Protein AF-A0AAT9S763-F1 (afdb_monomer_lite)

Foldseek 3Di:
DALDVLQVLLVVQCVVLVQPPNVVLRVVLVVVCVVPNSVLSSVLSNVCSVVVNRDSCSSVVSSVVVVVVVVPPVPDDPDPVDDPCPDCVVVVVVPDDDPDDPDDDDD

Sequence (107 aa):
MGIGPGAGRWLEEAGPAGATGIRAKTARAVELATVLGNDKVDQALGLAATAGCFADDDLLSVLGHIADSKSAGEVVRADEAHSVQNGTIGWQALGQPSPVPRELTAG

Secondary structure (DSSP, 8-state):
--S-HHHHHHHHHHTTTT-S-HHHHHHHHHHHHHHH-HHHHHHHHHHHHHHT--STTHHHHHHHHHHHHHHTTT-----TTS-----THHHHGGG------------

pLDDT: mean 80.72, std 18.98, range [43.25, 97.38]

Radius of gyration: 25.37 Å; chains: 1; bounding box: 86×28×49 Å

Structure (mmCIF, N/CA/C/O backbone):
data_AF-A0AAT9S763-F1
#
_entry.id   AF-A0AAT9S763-F1
#
loop_
_atom_site.group_PDB
_atom_site.id
_atom_site.type_symbol
_atom_site.label_atom_id
_atom_site.label_alt_id
_atom_site.label_comp_id
_atom_site.label_asym_id
_atom_site.label_entity_id
_atom_site.label_seq_id
_atom_site.pdbx_PDB_ins_code
_atom_site.Cartn_x
_atom_site.Cartn_y
_atom_site.Cartn_z
_atom_site.occupancy
_atom_site.B_iso_or_equiv
_atom_site.auth_seq_id
_atom_site.auth_comp_id
_atom_site.auth_asym_id
_atom_site.auth_atom_id
_atom_site.pdbx_PDB_model_num
ATOM 1 N N . MET A 1 1 ? -14.688 2.481 -8.996 1.00 46.81 1 MET A N 1
ATOM 2 C CA . MET A 1 1 ? -14.548 1.503 -7.899 1.00 46.81 1 MET A CA 1
ATOM 3 C C . MET A 1 1 ? -13.067 1.252 -7.706 1.00 46.81 1 MET A C 1
ATOM 5 O O . MET A 1 1 ? -12.455 0.626 -8.559 1.00 46.81 1 MET A O 1
ATOM 9 N N . GLY A 1 2 ? -12.476 1.837 -6.674 1.00 68.62 2 GLY A N 1
ATOM 10 C CA . GLY A 1 2 ? -11.056 1.710 -6.358 1.00 68.62 2 GLY A CA 1
ATOM 11 C C . GLY A 1 2 ? -10.887 1.791 -4.848 1.00 68.62 2 GLY A C 1
ATOM 12 O O . GLY A 1 2 ? -11.811 2.223 -4.161 1.00 68.62 2 GLY A O 1
ATOM 13 N N . ILE A 1 3 ? -9.739 1.338 -4.349 1.00 84.44 3 ILE A N 1
ATOM 14 C CA . ILE A 1 3 ? -9.417 1.333 -2.915 1.00 84.44 3 ILE A CA 1
ATOM 15 C C . ILE A 1 3 ? -9.564 2.748 -2.325 1.00 84.44 3 ILE A C 1
ATOM 17 O O . ILE A 1 3 ? -10.209 2.898 -1.293 1.00 84.44 3 ILE A O 1
ATOM 21 N N . GLY A 1 4 ? -9.095 3.772 -3.045 1.00 92.69 4 GLY A N 1
ATOM 22 C CA . GLY A 1 4 ? -9.293 5.182 -2.715 1.00 92.69 4 GLY A CA 1
ATOM 23 C C . GLY A 1 4 ? -8.203 6.085 -3.322 1.00 92.69 4 GLY A C 1
ATOM 24 O O . GLY A 1 4 ? -7.476 5.650 -4.223 1.00 92.69 4 GLY A O 1
ATOM 25 N N . PRO A 1 5 ? -8.102 7.352 -2.877 1.00 95.00 5 PRO A N 1
ATOM 26 C CA . PRO A 1 5 ? -7.100 8.312 -3.347 1.00 95.00 5 PRO A CA 1
ATOM 27 C C . PRO A 1 5 ? -5.645 7.901 -3.079 1.00 95.00 5 PRO A C 1
ATOM 29 O O . PRO A 1 5 ? -4.773 8.167 -3.909 1.00 95.00 5 PRO A O 1
ATOM 32 N N . GLY A 1 6 ? -5.366 7.250 -1.947 1.00 95.00 6 GLY A N 1
ATOM 33 C CA . GLY A 1 6 ? -4.032 6.750 -1.610 1.00 95.00 6 GLY A CA 1
ATOM 34 C C . GLY A 1 6 ? -3.535 5.701 -2.603 1.00 95.00 6 GLY A C 1
ATOM 35 O O . GLY A 1 6 ? -2.362 5.714 -2.981 1.00 95.00 6 GLY A O 1
ATOM 36 N N . ALA A 1 7 ? -4.436 4.863 -3.120 1.00 95.62 7 ALA A N 1
ATOM 37 C CA . ALA A 1 7 ? -4.110 3.935 -4.201 1.00 95.62 7 ALA A CA 1
ATOM 38 C C . ALA A 1 7 ? -3.722 4.646 -5.509 1.00 95.62 7 ALA A C 1
ATOM 40 O O . ALA A 1 7 ? -2.821 4.186 -6.209 1.00 95.62 7 ALA A O 1
ATOM 41 N N . GLY A 1 8 ? -4.371 5.772 -5.827 1.00 95.38 8 GLY A N 1
ATOM 42 C CA . GLY A 1 8 ? -4.010 6.609 -6.974 1.00 95.38 8 GLY A CA 1
ATOM 43 C C . GLY A 1 8 ? -2.594 7.165 -6.842 1.00 95.38 8 GLY A C 1
ATOM 44 O O . GLY A 1 8 ? -1.766 6.941 -7.721 1.00 95.38 8 GLY A O 1
ATOM 45 N N . ARG A 1 9 ? -2.285 7.773 -5.690 1.00 96.62 9 ARG A N 1
ATOM 46 C CA . ARG A 1 9 ? -0.939 8.294 -5.400 1.00 96.62 9 ARG A CA 1
ATOM 47 C C . ARG A 1 9 ? 0.131 7.206 -5.482 1.00 96.62 9 ARG A C 1
ATOM 49 O O . ARG A 1 9 ? 1.196 7.431 -6.041 1.00 96.62 9 ARG A O 1
ATOM 56 N N . TRP A 1 10 ? -0.146 6.015 -4.953 1.00 97.19 10 TRP A N 1
ATOM 57 C CA . TRP A 1 10 ? 0.801 4.905 -5.043 1.00 97.19 10 TRP A CA 1
ATOM 58 C C . TRP A 1 10 ? 1.116 4.534 -6.495 1.00 97.19 10 TRP A C 1
ATOM 60 O O . TRP A 1 10 ? 2.278 4.320 -6.822 1.00 97.19 10 TRP A O 1
ATOM 70 N N . LEU A 1 11 ? 0.115 4.512 -7.382 1.00 96.12 11 LEU A N 1
ATOM 71 C CA . LEU A 1 11 ? 0.322 4.239 -8.810 1.00 96.12 11 LEU A CA 1
ATOM 72 C C . LEU A 1 11 ? 1.106 5.351 -9.523 1.00 96.12 11 LEU A C 1
ATOM 74 O O . LEU A 1 11 ? 1.936 5.041 -10.378 1.00 96.12 11 LEU A O 1
ATOM 78 N N . GLU A 1 12 ? 0.849 6.613 -9.176 1.00 97.06 12 GLU A N 1
ATOM 79 C CA . GLU A 1 12 ? 1.548 7.780 -9.734 1.00 97.06 12 GLU A CA 1
ATOM 80 C C . GLU A 1 12 ? 3.049 7.754 -9.415 1.00 97.06 12 GLU A C 1
ATOM 82 O O . GLU A 1 12 ? 3.862 8.003 -10.303 1.00 97.06 12 GLU A O 1
ATOM 87 N N . GLU A 1 13 ? 3.418 7.369 -8.192 1.00 96.94 13 GLU A N 1
ATOM 88 C CA . GLU A 1 13 ? 4.818 7.313 -7.749 1.00 96.94 13 GLU A CA 1
ATOM 89 C C . GLU A 1 13 ? 5.526 6.004 -8.146 1.00 96.94 13 GLU A C 1
ATOM 91 O O . GLU A 1 13 ? 6.719 5.996 -8.459 1.00 96.94 13 GLU A O 1
ATOM 96 N N . ALA A 1 14 ? 4.797 4.883 -8.194 1.00 95.56 14 ALA A N 1
ATOM 97 C CA . ALA A 1 14 ? 5.366 3.566 -8.486 1.00 95.56 14 ALA A CA 1
ATOM 98 C C . ALA A 1 14 ? 5.981 3.473 -9.894 1.00 95.56 14 ALA A C 1
ATOM 100 O O . ALA A 1 14 ? 6.999 2.803 -10.085 1.00 95.56 14 ALA A O 1
ATOM 101 N N . GLY A 1 15 ? 5.370 4.128 -10.886 1.00 92.19 15 GLY A N 1
ATOM 102 C CA . GLY A 1 15 ? 5.847 4.111 -12.272 1.00 92.19 15 GLY A CA 1
ATOM 103 C C . GLY A 1 15 ? 7.245 4.727 -12.425 1.00 92.19 15 GLY A C 1
ATOM 104 O O . GLY A 1 15 ? 8.169 4.018 -12.831 1.00 92.19 15 GLY A O 1
ATOM 105 N N . PRO A 1 16 ? 7.430 6.015 -12.076 1.00 95.38 16 PRO A N 1
ATOM 106 C CA . PRO A 1 16 ? 8.732 6.682 -12.097 1.00 95.38 16 PRO A CA 1
ATOM 107 C C . PRO A 1 16 ? 9.778 6.019 -11.193 1.00 95.38 16 PRO A C 1
ATOM 109 O O . PRO A 1 16 ? 10.956 6.001 -11.544 1.00 95.38 16 PRO A O 1
ATOM 112 N N . ALA A 1 17 ? 9.360 5.429 -10.068 1.00 93.44 17 ALA A N 1
ATOM 113 C CA . ALA A 1 17 ? 10.245 4.699 -9.159 1.00 93.44 17 ALA A CA 1
ATOM 114 C C . ALA A 1 17 ? 10.724 3.336 -9.706 1.00 93.44 17 ALA A C 1
ATOM 116 O O . ALA A 1 17 ? 11.542 2.670 -9.071 1.00 93.44 17 ALA A O 1
ATOM 117 N N . GLY A 1 18 ? 10.232 2.896 -10.872 1.00 94.75 18 GLY A N 1
ATOM 118 C CA . GLY A 1 18 ? 10.632 1.628 -11.486 1.00 94.75 18 GLY A CA 1
ATOM 119 C C . GLY A 1 18 ? 10.031 0.396 -10.805 1.00 94.75 18 GLY A C 1
ATOM 120 O O . GLY A 1 18 ? 10.596 -0.698 -10.895 1.00 94.75 18 GLY A O 1
ATOM 121 N N . ALA A 1 19 ? 8.892 0.543 -10.123 1.00 95.12 19 ALA A N 1
ATOM 122 C CA . ALA A 1 19 ? 8.229 -0.568 -9.458 1.00 95.12 19 ALA A CA 1
ATOM 123 C C . ALA A 1 19 ? 7.799 -1.644 -10.468 1.00 95.12 19 ALA A C 1
ATOM 125 O O . ALA A 1 19 ? 7.072 -1.396 -11.432 1.00 95.12 19 ALA A O 1
ATOM 126 N N . THR A 1 20 ? 8.202 -2.885 -10.216 1.00 96.12 20 THR A N 1
ATOM 127 C CA . THR A 1 20 ? 7.813 -4.038 -11.034 1.00 96.12 20 THR A CA 1
ATOM 128 C C . THR A 1 20 ? 6.551 -4.701 -10.486 1.00 96.12 20 THR A C 1
ATOM 130 O O . THR A 1 20 ? 6.227 -4.592 -9.302 1.00 96.12 20 THR A O 1
ATOM 133 N N . GLY A 1 21 ? 5.802 -5.397 -11.346 1.00 95.50 21 GLY A N 1
ATOM 134 C CA . GLY A 1 21 ? 4.648 -6.188 -10.905 1.00 95.50 21 GLY A CA 1
ATOM 135 C C . GLY A 1 21 ? 3.460 -5.370 -10.383 1.00 95.50 21 GLY A C 1
ATOM 136 O O . GLY A 1 21 ? 2.661 -5.907 -9.621 1.00 95.50 21 GLY A O 1
ATOM 137 N N . ILE A 1 22 ? 3.306 -4.106 -10.804 1.00 94.75 22 ILE A N 1
ATOM 138 C CA . ILE A 1 22 ? 2.240 -3.182 -10.356 1.00 94.75 22 ILE A CA 1
ATOM 139 C C . ILE A 1 22 ? 0.864 -3.859 -10.334 1.00 94.75 22 ILE A C 1
ATOM 141 O O . ILE A 1 22 ? 0.188 -3.843 -9.314 1.00 94.75 22 ILE A O 1
ATOM 145 N N . ARG A 1 23 ? 0.474 -4.544 -11.418 1.00 94.06 23 ARG A N 1
ATOM 146 C CA . ARG A 1 23 ? -0.831 -5.227 -11.496 1.00 94.06 23 ARG A CA 1
ATOM 147 C C . ARG A 1 23 ? -1.018 -6.297 -10.419 1.00 94.06 23 ARG A C 1
ATOM 149 O O . ARG A 1 23 ? -2.109 -6.404 -9.869 1.00 94.06 23 ARG A O 1
ATOM 156 N N . ALA A 1 24 ? 0.020 -7.081 -10.130 1.00 96.19 24 ALA A N 1
ATOM 157 C CA . ALA A 1 24 ? -0.038 -8.118 -9.102 1.00 96.19 24 ALA A CA 1
ATOM 158 C C . ALA A 1 24 ? -0.149 -7.493 -7.703 1.00 96.19 24 ALA A C 1
ATOM 160 O O . ALA A 1 24 ? -0.987 -7.910 -6.906 1.00 96.19 24 ALA A O 1
ATOM 161 N N . LYS A 1 25 ? 0.618 -6.429 -7.442 1.00 95.50 25 LYS A N 1
ATOM 162 C CA . LYS A 1 25 ? 0.587 -5.690 -6.172 1.00 95.50 25 LYS A CA 1
ATOM 163 C C . LYS A 1 25 ? -0.751 -4.990 -5.937 1.00 95.50 25 LYS A C 1
ATOM 165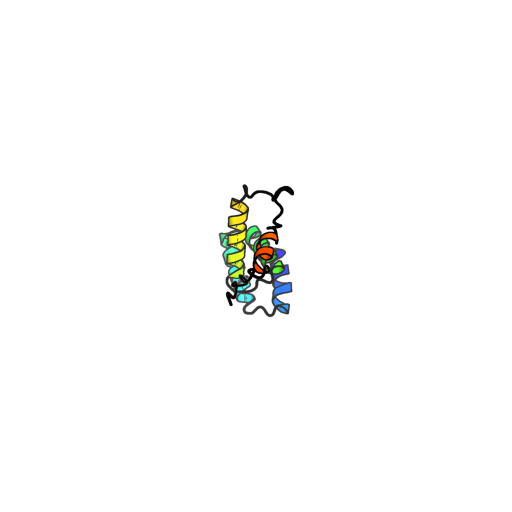 O O . LYS A 1 25 ? -1.308 -5.093 -4.848 1.00 95.50 25 LYS A O 1
ATOM 170 N N . THR A 1 26 ? -1.327 -4.351 -6.956 1.00 94.81 26 THR A N 1
ATOM 171 C CA . THR A 1 26 ? -2.660 -3.740 -6.853 1.00 94.81 26 THR A CA 1
ATOM 172 C C . THR A 1 26 ? -3.752 -4.795 -6.669 1.00 94.81 26 THR A C 1
ATOM 174 O O . THR A 1 26 ? -4.652 -4.582 -5.864 1.00 94.81 26 THR A O 1
ATOM 177 N N . ALA A 1 27 ? -3.668 -5.949 -7.344 1.00 95.69 27 ALA A N 1
ATOM 178 C CA . ALA A 1 27 ? -4.604 -7.053 -7.115 1.00 95.69 27 ALA A CA 1
ATOM 179 C C . ALA A 1 27 ? -4.529 -7.548 -5.663 1.00 95.69 27 ALA A C 1
ATOM 181 O O . ALA A 1 27 ? -5.551 -7.637 -4.991 1.00 95.69 27 ALA A O 1
ATOM 182 N N . ARG A 1 28 ? -3.316 -7.753 -5.138 1.00 95.75 28 ARG A N 1
ATOM 183 C CA . ARG A 1 28 ? -3.098 -8.098 -3.729 1.00 95.75 28 ARG A CA 1
ATOM 184 C C . ARG A 1 28 ? -3.659 -7.045 -2.771 1.00 95.75 28 ARG A C 1
ATOM 186 O O . ARG A 1 28 ? -4.239 -7.401 -1.752 1.00 95.75 28 ARG A O 1
ATOM 193 N N . ALA A 1 29 ? -3.522 -5.760 -3.092 1.00 96.12 29 ALA A N 1
ATOM 194 C CA . ALA A 1 29 ? -4.111 -4.690 -2.295 1.00 96.12 29 ALA A CA 1
ATOM 195 C C . ALA A 1 29 ? -5.649 -4.756 -2.288 1.00 96.12 29 ALA A C 1
ATOM 197 O O . ALA A 1 29 ? -6.258 -4.540 -1.245 1.00 96.12 29 ALA A O 1
ATOM 198 N N . VAL A 1 30 ? -6.282 -5.101 -3.415 1.00 96.38 30 VAL A N 1
ATOM 199 C CA . VAL A 1 30 ? -7.739 -5.308 -3.475 1.00 96.38 30 VAL A CA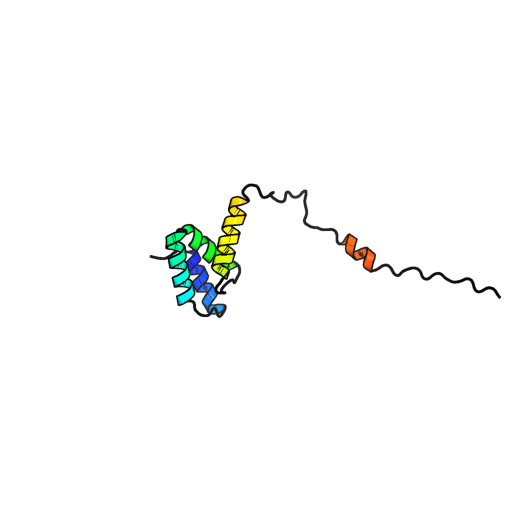 1
ATOM 200 C C . VAL A 1 30 ? -8.150 -6.496 -2.607 1.00 96.38 30 VAL A C 1
ATOM 202 O O . VAL A 1 30 ? -9.070 -6.349 -1.808 1.00 96.38 30 VAL A O 1
ATOM 205 N N . GLU A 1 31 ? -7.437 -7.624 -2.683 1.00 95.94 31 GLU A N 1
ATOM 206 C CA . GLU A 1 31 ? -7.682 -8.786 -1.814 1.00 95.94 31 GLU A CA 1
ATOM 207 C C . GLU A 1 31 ? -7.577 -8.404 -0.330 1.00 95.94 31 GLU A C 1
ATOM 209 O O . GLU A 1 31 ? -8.482 -8.686 0.454 1.00 95.94 31 GLU A O 1
ATOM 214 N N . LEU A 1 32 ? -6.526 -7.674 0.057 1.00 95.81 32 LEU A N 1
ATOM 215 C CA . LEU A 1 32 ? -6.370 -7.166 1.424 1.00 95.81 32 LEU A CA 1
ATOM 216 C C . LEU A 1 32 ? -7.517 -6.232 1.828 1.00 95.81 32 LEU A C 1
ATOM 218 O O . LEU A 1 32 ? -7.974 -6.292 2.969 1.00 95.81 32 LEU A O 1
ATOM 222 N N . ALA A 1 33 ? -8.013 -5.400 0.910 1.00 95.81 33 ALA A N 1
ATOM 223 C CA . ALA A 1 33 ? -9.120 -4.488 1.177 1.00 95.81 33 ALA A CA 1
ATOM 224 C C . ALA A 1 33 ? -10.435 -5.237 1.441 1.00 95.81 33 ALA A C 1
ATOM 226 O O . ALA A 1 33 ? -11.242 -4.764 2.240 1.00 95.81 33 ALA A O 1
ATOM 227 N N . THR A 1 34 ? -10.627 -6.431 0.864 1.00 96.00 34 THR A N 1
ATOM 228 C CA . THR A 1 34 ? -11.798 -7.274 1.176 1.00 96.00 34 THR A CA 1
ATOM 229 C C . THR A 1 34 ? -11.810 -7.766 2.625 1.00 96.00 34 THR A C 1
ATOM 231 O O . THR A 1 34 ? -12.882 -7.922 3.206 1.00 96.00 34 THR A O 1
ATOM 234 N N . VAL A 1 35 ? -10.631 -7.975 3.224 1.00 95.75 35 VAL A N 1
ATOM 235 C CA . VAL A 1 35 ? -10.484 -8.510 4.589 1.00 95.75 35 VAL A CA 1
ATOM 236 C C . VAL A 1 35 ? -10.355 -7.394 5.627 1.00 95.75 35 VAL A C 1
ATOM 238 O O . VAL A 1 35 ? -10.931 -7.477 6.709 1.00 95.75 35 VAL A O 1
ATOM 241 N N . LEU A 1 36 ? -9.590 -6.346 5.316 1.00 94.06 36 LEU A N 1
ATOM 242 C CA . LEU A 1 36 ? -9.238 -5.272 6.252 1.00 94.06 36 LEU A CA 1
ATOM 243 C C . LEU A 1 36 ? -10.104 -4.014 6.085 1.00 94.06 36 LEU A C 1
ATOM 245 O O . LEU A 1 36 ? -10.148 -3.180 6.989 1.00 94.06 36 LEU A O 1
ATOM 249 N N . GLY A 1 37 ? -10.795 -3.876 4.955 1.00 94.31 37 GLY A N 1
ATOM 250 C CA . GLY A 1 37 ? -11.550 -2.686 4.574 1.00 94.31 37 GLY A CA 1
ATOM 251 C C . GLY A 1 37 ? -10.737 -1.704 3.726 1.00 94.31 37 GLY A C 1
ATOM 252 O O . GLY A 1 37 ? -9.528 -1.533 3.909 1.00 94.31 37 GLY A O 1
ATOM 253 N N . ASN A 1 38 ? -11.429 -1.026 2.806 1.00 95.44 38 ASN A N 1
ATOM 254 C CA . ASN A 1 38 ? -10.820 -0.099 1.850 1.00 95.44 38 ASN A CA 1
ATOM 255 C C . ASN A 1 38 ? -10.075 1.056 2.524 1.00 95.44 38 ASN A C 1
ATOM 257 O O . ASN A 1 38 ? -8.954 1.336 2.118 1.00 95.44 38 ASN A O 1
ATOM 261 N N . ASP A 1 39 ? -10.633 1.682 3.566 1.00 94.38 39 ASP A N 1
ATOM 262 C CA . ASP A 1 39 ? -10.014 2.852 4.209 1.00 94.38 39 ASP A CA 1
ATOM 263 C C . ASP A 1 39 ? -8.615 2.556 4.764 1.00 94.38 39 ASP A C 1
ATOM 265 O O . ASP A 1 39 ? -7.692 3.358 4.619 1.00 94.38 39 ASP A O 1
ATOM 269 N N . LYS A 1 40 ? -8.433 1.379 5.379 1.00 94.88 40 LYS A N 1
ATOM 270 C CA . LYS A 1 40 ? -7.132 0.974 5.932 1.00 94.88 40 LYS A CA 1
ATOM 271 C C . LYS A 1 40 ? -6.106 0.745 4.831 1.00 94.88 40 LYS A C 1
ATOM 273 O O . LYS A 1 40 ? -4.961 1.171 4.965 1.00 94.88 40 LYS A O 1
ATOM 278 N N . VAL A 1 41 ? -6.505 0.062 3.761 1.00 97.12 41 VAL A N 1
ATOM 279 C CA . VAL A 1 41 ? -5.600 -0.227 2.643 1.00 97.12 41 VAL A CA 1
ATOM 280 C C . VAL A 1 41 ? -5.292 1.041 1.850 1.00 97.12 41 VAL A C 1
ATOM 282 O O . VAL A 1 41 ? -4.152 1.224 1.431 1.00 97.12 41 VAL A O 1
ATOM 285 N N . ASP A 1 42 ? -6.254 1.951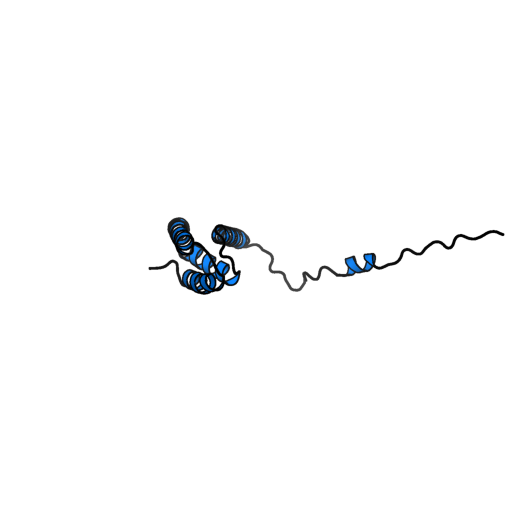 1.706 1.00 96.88 42 ASP A N 1
ATOM 286 C CA . ASP A 1 42 ? -6.042 3.241 1.051 1.00 96.88 42 ASP A CA 1
ATOM 287 C C . ASP A 1 42 ? -5.040 4.111 1.812 1.00 96.88 42 ASP A C 1
ATOM 289 O O . ASP A 1 42 ? -4.070 4.602 1.231 1.00 96.88 42 ASP A O 1
ATOM 293 N N . GLN A 1 43 ? -5.220 4.227 3.130 1.00 96.38 43 GLN A N 1
ATOM 294 C CA . GLN A 1 43 ? -4.279 4.928 3.999 1.00 96.38 43 GLN A CA 1
ATOM 295 C C . GLN A 1 43 ? -2.869 4.331 3.894 1.00 96.38 43 GLN A C 1
ATOM 297 O O . GLN A 1 43 ? -1.893 5.074 3.769 1.00 96.38 43 GLN A O 1
ATOM 302 N N . ALA A 1 44 ? -2.757 3.000 3.920 1.00 97.38 44 ALA A N 1
ATOM 303 C CA . ALA A 1 44 ? -1.476 2.313 3.816 1.00 97.38 44 ALA A CA 1
ATOM 304 C C . ALA A 1 44 ? -0.796 2.548 2.459 1.00 97.38 44 ALA A C 1
ATOM 306 O O . ALA A 1 44 ? 0.401 2.822 2.423 1.00 97.38 44 ALA A O 1
ATOM 307 N N . LEU A 1 45 ? -1.545 2.513 1.352 1.00 97.19 45 LEU A N 1
ATOM 308 C CA . LEU A 1 45 ? -1.016 2.821 0.019 1.00 97.19 45 LEU A CA 1
ATOM 309 C C . LEU A 1 45 ? -0.536 4.271 -0.084 1.00 97.19 45 LEU A C 1
ATOM 311 O O . LEU A 1 45 ? 0.542 4.521 -0.621 1.00 97.19 45 LEU A O 1
ATOM 315 N N . GLY A 1 46 ? -1.289 5.215 0.484 1.00 96.69 46 GLY A N 1
ATOM 316 C CA . GLY A 1 46 ? -0.880 6.616 0.543 1.00 96.69 46 GLY A CA 1
ATOM 317 C C . GLY A 1 46 ? 0.428 6.819 1.313 1.00 96.69 46 GLY A C 1
ATOM 318 O O . GLY A 1 46 ? 1.287 7.576 0.862 1.00 96.69 46 GLY A O 1
ATOM 319 N N . LEU A 1 47 ? 0.600 6.120 2.440 1.00 97.00 47 LEU A N 1
ATOM 320 C CA . LEU A 1 47 ? 1.824 6.181 3.242 1.00 97.00 47 LEU A CA 1
ATOM 321 C C . LEU A 1 47 ? 3.005 5.492 2.542 1.00 97.00 47 LEU A C 1
ATOM 323 O O . LEU A 1 47 ? 4.101 6.047 2.513 1.00 97.00 47 LEU A O 1
ATOM 327 N N . ALA A 1 48 ? 2.775 4.331 1.927 1.00 97.12 48 ALA A N 1
ATOM 328 C CA . ALA A 1 48 ? 3.788 3.626 1.146 1.00 97.12 48 ALA A CA 1
ATOM 329 C C . ALA A 1 48 ? 4.297 4.485 -0.023 1.00 97.12 48 ALA A C 1
ATOM 331 O O . ALA A 1 48 ? 5.501 4.540 -0.260 1.00 97.12 48 ALA A O 1
ATOM 332 N N . ALA A 1 49 ? 3.401 5.217 -0.696 1.00 97.25 49 ALA A N 1
ATOM 333 C CA . ALA A 1 49 ? 3.771 6.149 -1.759 1.00 97.25 49 ALA A CA 1
ATOM 334 C C . ALA A 1 49 ? 4.697 7.263 -1.245 1.00 97.25 49 ALA A C 1
ATOM 336 O O . ALA A 1 49 ? 5.745 7.513 -1.830 1.00 97.25 49 ALA A O 1
ATOM 337 N N . THR A 1 50 ? 4.355 7.887 -0.111 1.00 96.25 50 THR A N 1
ATOM 338 C CA . THR A 1 50 ? 5.197 8.917 0.523 1.00 96.25 50 THR A CA 1
ATOM 339 C C . THR A 1 50 ? 6.556 8.374 0.976 1.00 96.25 50 THR A C 1
ATOM 341 O O . THR A 1 50 ? 7.541 9.106 0.941 1.00 96.25 50 THR A O 1
ATOM 344 N N . ALA A 1 51 ? 6.623 7.106 1.381 1.00 94.56 51 ALA A N 1
ATOM 345 C CA . ALA A 1 51 ? 7.857 6.459 1.818 1.00 94.56 51 ALA A CA 1
ATOM 346 C C . ALA A 1 51 ? 8.717 5.897 0.666 1.00 94.56 51 ALA A C 1
ATOM 348 O O . ALA A 1 51 ? 9.840 5.462 0.911 1.00 94.56 51 ALA A O 1
ATOM 349 N N . GLY A 1 52 ? 8.220 5.890 -0.577 1.00 95.75 52 GLY A N 1
ATOM 350 C CA . GLY A 1 52 ? 8.905 5.252 -1.708 1.00 95.75 52 GLY A CA 1
ATOM 351 C C . GLY A 1 52 ? 8.938 3.720 -1.618 1.00 95.75 52 GLY A C 1
ATOM 352 O O . GLY A 1 52 ? 9.832 3.076 -2.166 1.00 95.75 52 GLY A O 1
ATOM 353 N N . CYS A 1 53 ? 7.981 3.136 -0.901 1.00 95.50 53 CYS A N 1
ATOM 354 C CA . CYS A 1 53 ? 7.910 1.714 -0.602 1.00 95.50 53 CYS A CA 1
ATOM 355 C C . CYS A 1 53 ? 7.049 0.979 -1.650 1.00 95.50 53 CYS A C 1
ATOM 357 O O . CYS A 1 53 ? 5.813 1.038 -1.635 1.00 95.50 53 CYS A O 1
ATOM 359 N N . PHE A 1 54 ? 7.710 0.285 -2.583 1.00 96.31 54 PHE A N 1
ATOM 360 C CA . PHE A 1 54 ? 7.083 -0.428 -3.704 1.00 96.31 54 PHE A CA 1
ATOM 361 C C . PHE A 1 54 ? 7.459 -1.919 -3.799 1.00 96.31 54 PHE A C 1
ATOM 363 O O . PHE A 1 54 ? 7.153 -2.566 -4.813 1.00 96.31 54 PHE A O 1
ATOM 370 N N . ALA A 1 55 ? 8.133 -2.483 -2.794 1.00 94.69 55 ALA A N 1
ATOM 371 C CA . ALA A 1 55 ? 8.437 -3.911 -2.723 1.00 94.69 55 ALA A CA 1
ATOM 372 C C . ALA A 1 55 ? 7.178 -4.746 -2.409 1.00 94.69 55 ALA A C 1
ATOM 374 O O . ALA A 1 55 ? 6.114 -4.216 -2.097 1.00 94.69 55 ALA A O 1
ATOM 375 N N . ASP A 1 56 ? 7.273 -6.070 -2.544 1.00 92.25 56 ASP A N 1
ATOM 376 C CA . ASP A 1 56 ? 6.111 -6.967 -2.421 1.00 92.25 56 ASP A CA 1
ATOM 377 C C . ASP A 1 56 ? 5.490 -6.968 -1.008 1.00 92.25 56 ASP A C 1
ATOM 379 O O . ASP A 1 56 ? 4.265 -6.975 -0.843 1.00 92.25 56 ASP A O 1
ATOM 383 N N . ASP A 1 57 ? 6.346 -6.866 0.011 1.00 94.69 57 ASP A N 1
ATOM 384 C CA . ASP A 1 57 ? 5.969 -6.872 1.429 1.00 94.69 57 ASP A CA 1
ATOM 385 C C . ASP A 1 57 ? 5.779 -5.483 2.043 1.00 94.69 57 ASP A C 1
ATOM 387 O O . ASP A 1 57 ? 5.321 -5.362 3.182 1.00 94.69 57 ASP A O 1
ATOM 391 N N . ASP A 1 58 ? 6.063 -4.419 1.296 1.00 95.75 58 ASP A N 1
ATOM 392 C CA . ASP A 1 58 ? 6.000 -3.054 1.818 1.00 95.75 58 ASP A CA 1
ATOM 393 C C . ASP A 1 58 ? 4.592 -2.692 2.294 1.00 95.75 58 ASP A C 1
ATOM 395 O O . ASP A 1 58 ? 4.420 -2.132 3.375 1.00 95.75 58 ASP A O 1
ATOM 399 N N . LEU A 1 59 ? 3.563 -3.092 1.541 1.00 95.81 59 LEU A N 1
ATOM 400 C CA . LEU A 1 59 ? 2.178 -2.835 1.931 1.00 95.81 59 LEU A CA 1
ATOM 401 C C . LEU A 1 59 ? 1.813 -3.531 3.253 1.00 95.81 59 LEU A C 1
ATOM 403 O O . LEU A 1 59 ? 1.111 -2.943 4.073 1.00 95.81 59 LEU A O 1
ATOM 407 N N . LEU A 1 60 ? 2.300 -4.756 3.490 1.00 96.12 60 LEU A N 1
ATOM 408 C CA . LEU A 1 60 ? 2.073 -5.443 4.766 1.00 96.12 60 LEU A CA 1
ATOM 409 C C . LEU A 1 60 ? 2.863 -4.804 5.903 1.00 96.12 60 LEU A C 1
ATOM 411 O O . LEU A 1 60 ? 2.315 -4.640 6.991 1.00 96.12 60 LEU A O 1
ATOM 415 N N . SER A 1 61 ? 4.115 -4.422 5.651 1.00 95.81 61 SER A N 1
ATOM 416 C CA . SER A 1 61 ? 4.960 -3.739 6.634 1.00 95.81 61 SER A CA 1
ATOM 417 C C . SER A 1 61 ? 4.312 -2.434 7.096 1.00 95.81 61 SER A C 1
ATOM 419 O O . SER A 1 61 ? 4.199 -2.178 8.296 1.00 95.81 61 SER A O 1
ATOM 421 N N . VAL A 1 62 ? 3.791 -1.646 6.153 1.00 95.50 62 VAL A N 1
ATOM 422 C CA . VAL A 1 62 ? 3.072 -0.401 6.441 1.00 95.50 62 VAL A CA 1
ATOM 423 C C . VAL A 1 62 ? 1.758 -0.666 7.182 1.00 95.50 62 VAL A C 1
ATOM 425 O O . VAL A 1 62 ? 1.463 0.021 8.159 1.00 95.50 62 VAL A O 1
ATOM 428 N N . LEU A 1 63 ? 0.980 -1.678 6.784 1.00 95.88 63 LEU A N 1
ATOM 429 C CA . LEU A 1 63 ? -0.242 -2.067 7.501 1.00 95.88 63 LEU A CA 1
ATOM 430 C C . LEU A 1 63 ? 0.048 -2.497 8.947 1.00 95.88 63 LEU A C 1
ATOM 432 O O . LEU A 1 63 ? -0.681 -2.095 9.855 1.00 95.88 63 LEU A O 1
ATOM 436 N N . GLY A 1 64 ? 1.113 -3.270 9.168 1.00 94.75 64 GLY A N 1
ATOM 437 C CA . GLY A 1 64 ? 1.572 -3.662 10.500 1.00 94.75 64 GLY A CA 1
ATOM 438 C C . GLY A 1 64 ? 1.973 -2.451 11.337 1.00 94.75 64 GLY A C 1
ATOM 439 O O . GLY A 1 64 ? 1.514 -2.309 12.466 1.00 94.75 64 GLY A O 1
ATOM 440 N N . HIS A 1 65 ? 2.735 -1.525 10.752 1.00 92.12 65 HIS A N 1
ATOM 441 C CA . HIS A 1 65 ? 3.119 -0.279 11.411 1.00 92.12 65 HIS A CA 1
ATOM 442 C C . HIS A 1 65 ? 1.908 0.590 11.790 1.00 92.12 65 HIS A C 1
ATOM 444 O O . HIS A 1 65 ? 1.849 1.122 12.897 1.00 92.12 65 HIS A O 1
ATOM 450 N N . ILE A 1 66 ? 0.904 0.711 10.915 1.00 91.12 66 ILE A N 1
ATOM 451 C CA . ILE A 1 66 ? -0.338 1.448 11.211 1.00 91.12 66 ILE A CA 1
ATOM 452 C C . ILE A 1 66 ? -1.130 0.755 12.333 1.00 91.12 66 ILE A C 1
ATOM 454 O O . ILE A 1 66 ? -1.701 1.418 13.199 1.00 91.12 66 ILE A O 1
ATOM 458 N N . ALA A 1 67 ? -1.184 -0.579 12.334 1.00 89.06 67 ALA A N 1
ATOM 459 C CA . ALA A 1 67 ? -1.876 -1.338 13.374 1.00 89.06 67 ALA A CA 1
ATOM 460 C C . ALA A 1 67 ? -1.192 -1.195 14.746 1.00 89.06 67 ALA A C 1
ATOM 462 O O . ALA A 1 67 ? -1.878 -1.008 15.756 1.00 89.06 67 ALA A O 1
ATOM 463 N N . ASP A 1 68 ? 0.139 -1.227 14.769 1.00 87.12 68 ASP A N 1
ATOM 464 C CA . ASP A 1 68 ? 0.944 -1.047 15.975 1.00 87.12 68 ASP A CA 1
ATOM 465 C C . ASP A 1 68 ? 0.842 0.394 16.502 1.00 87.12 68 ASP A C 1
ATOM 467 O O . ASP A 1 68 ? 0.427 0.607 17.639 1.00 87.12 68 ASP A O 1
ATOM 471 N N . SER A 1 69 ? 1.047 1.396 15.636 1.00 77.44 69 SER A N 1
ATOM 472 C CA . SER A 1 69 ? 0.931 2.825 15.985 1.00 77.44 69 SER A CA 1
ATOM 473 C C . SER A 1 69 ? -0.471 3.239 16.451 1.00 77.44 69 SER A C 1
ATOM 475 O O . SER A 1 69 ? -0.600 4.125 17.293 1.00 77.44 69 SER A O 1
ATOM 477 N N . LYS A 1 70 ? -1.536 2.586 15.964 1.00 64.12 70 LYS A N 1
ATOM 478 C CA . LYS A 1 70 ? -2.908 2.812 16.450 1.00 64.12 70 LYS A CA 1
ATOM 479 C C . LYS A 1 70 ? -3.167 2.180 17.823 1.00 64.12 70 LYS A C 1
ATOM 481 O O . LYS A 1 70 ? -3.958 2.721 18.593 1.00 64.12 70 LYS A O 1
ATOM 486 N N . SER A 1 71 ? -2.530 1.047 18.119 1.00 58.09 71 SER A N 1
ATOM 487 C CA . SER 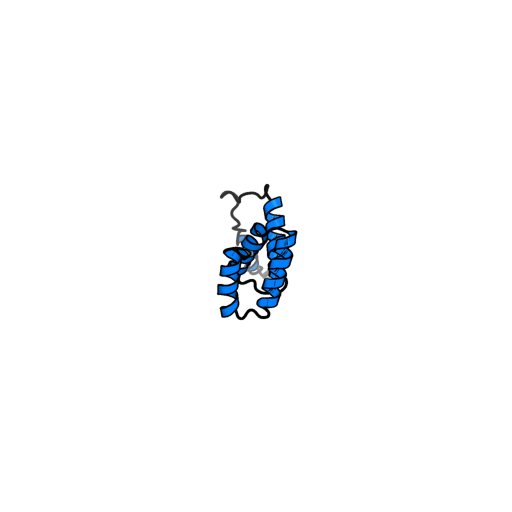A 1 71 ? -2.583 0.399 19.442 1.00 58.09 71 SER A CA 1
ATOM 488 C C . SER A 1 71 ? -1.788 1.203 20.474 1.00 58.09 71 SER A C 1
ATOM 490 O O . SER A 1 71 ? -2.180 1.319 21.631 1.00 58.09 71 SER A O 1
ATOM 492 N N . ALA A 1 72 ? -0.750 1.879 19.995 1.00 52.72 72 ALA A N 1
ATOM 493 C CA . ALA A 1 72 ? 0.014 2.932 20.639 1.00 52.72 72 ALA A CA 1
ATOM 494 C C . ALA A 1 72 ? -0.765 4.259 20.828 1.00 52.72 72 ALA A C 1
ATOM 496 O O . ALA A 1 72 ? -0.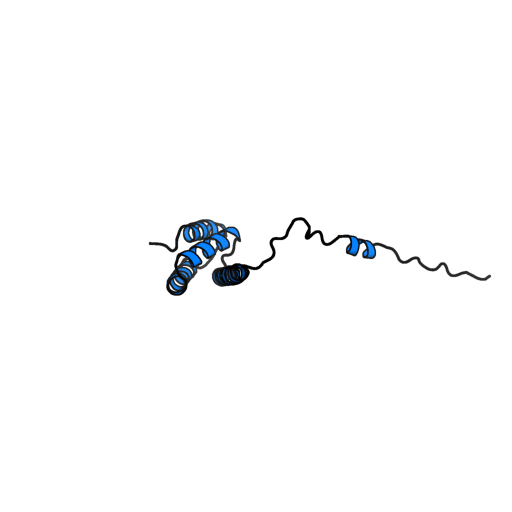182 5.341 20.834 1.00 52.72 72 ALA A O 1
ATOM 497 N N . GLY A 1 73 ? -2.081 4.209 21.074 1.00 44.72 73 GLY A N 1
ATOM 498 C CA . GLY A 1 73 ? -2.855 5.355 21.582 1.00 44.72 73 GLY A CA 1
ATOM 499 C C . GLY A 1 73 ? -2.362 5.891 22.941 1.00 44.72 73 GLY A C 1
ATOM 500 O O . GLY A 1 73 ? -2.874 6.899 23.418 1.00 44.72 73 GLY A O 1
ATOM 501 N N . GLU A 1 74 ? -1.351 5.243 23.530 1.00 46.81 74 GLU A N 1
ATOM 502 C CA . GLU A 1 74 ? -0.550 5.676 24.680 1.00 46.81 74 GLU A CA 1
ATOM 503 C C . GLU A 1 74 ? 0.924 5.964 24.303 1.00 46.81 74 GLU A C 1
ATOM 505 O O . GLU A 1 74 ? 1.825 5.881 25.132 1.00 46.81 74 GLU A O 1
ATOM 510 N N . VAL A 1 75 ? 1.238 6.290 23.047 1.00 50.03 75 VAL A N 1
ATOM 511 C CA . VAL A 1 75 ? 2.594 6.736 22.703 1.00 50.03 75 VAL A CA 1
ATOM 512 C C . VAL A 1 75 ? 2.706 8.222 22.981 1.00 50.03 75 VAL A C 1
ATOM 514 O O . VAL A 1 75 ? 2.289 9.074 22.197 1.00 50.03 75 VAL A O 1
ATOM 517 N N . VAL A 1 76 ? 3.252 8.480 24.173 1.00 52.72 76 VAL A N 1
ATOM 518 C CA . VAL A 1 76 ? 4.129 9.596 24.541 1.00 52.72 76 VAL A CA 1
ATOM 519 C C . VAL A 1 76 ? 4.365 10.532 23.358 1.00 52.72 76 VAL A C 1
ATOM 521 O O . VAL A 1 76 ? 5.242 10.322 22.518 1.00 52.72 76 VAL A O 1
ATOM 524 N N . ARG A 1 77 ? 3.568 11.601 23.311 1.00 44.72 77 ARG A N 1
ATOM 525 C CA . ARG A 1 77 ? 3.943 12.809 22.585 1.00 44.72 77 ARG A CA 1
ATOM 526 C C . ARG A 1 77 ? 5.304 13.206 23.147 1.00 44.72 77 ARG A C 1
ATOM 528 O O . ARG A 1 77 ? 5.400 13.434 24.350 1.00 44.72 77 ARG A O 1
ATOM 535 N N . ALA A 1 78 ? 6.343 13.231 22.316 1.00 46.56 78 ALA A N 1
ATOM 536 C CA . ALA A 1 78 ? 7.610 13.831 22.704 1.00 46.56 78 ALA A CA 1
ATOM 537 C C . ALA A 1 78 ? 7.332 15.312 22.999 1.00 46.56 78 ALA A C 1
ATOM 539 O O . ALA A 1 78 ? 7.190 16.127 22.091 1.00 46.56 78 ALA A O 1
ATOM 540 N N . ASP A 1 79 ? 7.112 15.606 24.276 1.00 48.03 79 ASP A N 1
ATOM 541 C CA . ASP A 1 79 ? 7.053 16.950 24.821 1.00 48.03 79 ASP A CA 1
ATOM 542 C C . ASP A 1 79 ? 8.455 17.558 24.719 1.00 48.03 79 ASP A C 1
ATOM 544 O O . ASP A 1 79 ? 9.458 16.853 24.864 1.00 48.03 79 ASP A O 1
ATOM 548 N N . GLU A 1 80 ? 8.537 18.858 24.452 1.00 47.09 80 GLU A N 1
ATOM 549 C CA . GLU A 1 80 ? 9.784 19.596 24.213 1.00 47.09 80 GLU A CA 1
ATOM 550 C C . GLU A 1 80 ? 10.749 19.588 25.425 1.00 47.09 80 GLU A C 1
ATOM 552 O O . GLU A 1 80 ? 11.877 20.066 25.319 1.00 47.09 80 GLU A O 1
ATOM 557 N N . ALA A 1 81 ? 10.369 18.969 26.552 1.00 52.47 81 ALA A N 1
ATOM 558 C CA . ALA A 1 81 ? 11.268 18.597 27.646 1.00 52.47 81 ALA A CA 1
ATOM 559 C C . ALA A 1 81 ? 12.154 17.357 27.369 1.00 52.47 81 ALA A C 1
ATOM 561 O O . ALA A 1 81 ? 13.138 17.148 28.077 1.00 52.47 81 ALA A O 1
ATOM 562 N N . HIS A 1 82 ? 11.829 16.525 26.373 1.00 49.00 82 HIS A N 1
ATOM 563 C CA . HIS A 1 82 ? 12.568 15.302 26.019 1.00 49.00 82 HIS A CA 1
ATOM 564 C C . HIS A 1 82 ? 13.062 15.372 24.573 1.00 49.00 82 HIS A C 1
ATOM 566 O O . HIS A 1 82 ? 12.634 14.653 23.672 1.00 49.00 82 HIS A O 1
ATOM 572 N N . SER A 1 83 ? 14.005 16.283 24.372 1.00 43.25 83 SER A N 1
ATOM 573 C CA . SER A 1 83 ? 14.808 16.385 23.164 1.00 43.25 83 SER A CA 1
ATOM 574 C C . SER A 1 83 ? 15.578 15.078 22.908 1.00 43.25 83 SER A C 1
ATOM 576 O O . SER A 1 83 ? 16.371 14.643 23.739 1.00 43.25 83 SER A O 1
ATOM 578 N N . VAL A 1 84 ? 15.424 14.492 21.715 1.00 55.34 84 VAL A N 1
ATOM 579 C CA . VAL A 1 84 ? 16.311 13.442 21.156 1.00 55.34 84 VAL A CA 1
ATOM 580 C C . VAL A 1 84 ? 17.694 13.986 20.765 1.00 55.34 84 VAL A C 1
ATOM 582 O O . VAL A 1 84 ? 18.452 13.348 20.034 1.00 55.34 84 VAL A O 1
ATOM 585 N N . GLN A 1 85 ? 18.080 15.144 21.301 1.00 59.62 85 GLN A N 1
ATOM 586 C CA . GLN A 1 85 ? 19.475 15.544 21.417 1.00 59.62 85 GLN A CA 1
ATOM 587 C C . GLN A 1 85 ? 20.163 14.643 22.450 1.00 59.62 85 GLN A C 1
ATOM 589 O O . GLN A 1 85 ? 20.553 15.085 23.528 1.00 59.62 85 GLN A O 1
ATOM 594 N N . ASN A 1 86 ? 20.327 13.359 22.121 1.00 58.72 86 ASN A N 1
ATOM 595 C CA . ASN A 1 86 ? 21.308 12.529 22.795 1.00 58.72 86 ASN A CA 1
ATOM 596 C C . ASN A 1 86 ? 22.654 13.236 22.625 1.00 58.72 86 ASN A C 1
ATOM 598 O O . ASN A 1 86 ? 23.168 13.360 21.510 1.00 58.72 86 ASN A O 1
ATOM 602 N N . GLY A 1 87 ? 23.150 13.789 23.729 1.00 56.19 87 GLY A N 1
ATOM 603 C CA . GLY A 1 87 ? 24.307 14.657 23.749 1.00 56.19 87 GLY A CA 1
ATOM 604 C C . GLY A 1 87 ? 25.465 14.029 22.989 1.00 56.19 87 GLY A C 1
ATOM 605 O O . GLY A 1 87 ? 25.932 12.935 23.303 1.00 56.19 87 GLY A O 1
ATOM 606 N N . THR A 1 88 ? 26.010 14.771 22.033 1.00 59.94 88 THR A N 1
ATOM 607 C CA . THR A 1 88 ? 27.294 14.436 21.409 1.00 59.94 88 THR A CA 1
ATOM 608 C C . THR A 1 88 ? 28.461 14.472 22.407 1.00 59.94 88 THR A C 1
ATOM 610 O O . THR A 1 88 ? 29.590 14.158 22.043 1.00 59.94 88 THR A O 1
ATOM 613 N N . ILE A 1 89 ? 28.196 14.781 23.685 1.00 61.28 89 ILE A N 1
ATOM 614 C CA . ILE A 1 89 ? 29.133 14.698 24.810 1.00 61.28 89 ILE A CA 1
ATOM 615 C C . ILE A 1 89 ? 29.787 13.312 24.901 1.00 61.28 89 ILE A C 1
ATOM 617 O O . ILE A 1 89 ? 30.988 13.236 25.143 1.00 61.28 89 ILE A O 1
ATOM 621 N N . GLY A 1 90 ? 29.055 12.224 24.627 1.00 61.84 90 GLY A N 1
ATOM 622 C CA . GLY A 1 90 ? 29.630 10.870 24.635 1.00 61.84 90 GLY A CA 1
ATOM 623 C C . GLY A 1 90 ? 30.749 10.659 23.603 1.00 61.84 90 GLY A C 1
ATOM 624 O O . GLY A 1 90 ? 31.687 9.908 23.854 1.00 61.84 90 GLY A O 1
ATOM 625 N N . TRP A 1 91 ? 30.710 11.378 22.475 1.00 63.84 91 TRP A N 1
ATOM 626 C CA . TRP A 1 91 ? 31.743 11.310 21.435 1.00 63.84 91 TRP A CA 1
ATOM 627 C C . TRP A 1 91 ? 32.998 12.120 21.781 1.00 63.84 91 TRP A C 1
ATOM 629 O O . TRP A 1 91 ? 34.071 11.828 21.255 1.00 63.84 91 TRP A O 1
ATOM 639 N N . GLN A 1 92 ? 32.912 13.103 22.686 1.00 63.62 92 GLN A N 1
ATOM 640 C CA . GLN A 1 92 ? 34.072 13.927 23.051 1.00 63.62 92 GLN A CA 1
ATOM 641 C C . GLN A 1 92 ? 35.146 13.155 23.833 1.00 63.62 92 GLN A C 1
ATOM 643 O O . GLN A 1 92 ? 36.320 13.522 23.781 1.00 63.62 92 GLN A O 1
ATOM 648 N N . ALA A 1 93 ? 34.781 12.065 24.515 1.00 63.78 93 ALA A N 1
ATOM 649 C CA . ALA A 1 93 ? 35.732 11.230 25.252 1.00 63.78 93 ALA A CA 1
ATOM 650 C C . ALA A 1 93 ? 36.654 10.403 24.333 1.00 63.78 93 ALA A C 1
ATOM 652 O O . ALA A 1 93 ? 37.750 10.033 24.741 1.00 63.78 93 ALA A O 1
ATOM 653 N N . LEU A 1 94 ? 36.251 10.153 23.081 1.00 67.44 94 LEU A N 1
ATOM 654 C CA . LEU A 1 94 ? 37.023 9.357 22.117 1.00 67.44 94 LEU A CA 1
ATOM 655 C C . LEU A 1 94 ? 38.183 10.136 21.470 1.00 67.44 94 LEU A C 1
ATOM 657 O O . LEU A 1 94 ? 38.996 9.542 20.767 1.00 67.44 94 LEU A O 1
ATOM 661 N N . GLY A 1 95 ? 38.264 11.453 21.695 1.00 66.75 95 GLY A N 1
ATOM 662 C CA . GLY A 1 95 ? 39.301 12.324 21.133 1.00 66.75 95 GLY A CA 1
ATOM 663 C C . GLY A 1 95 ? 40.419 12.721 22.100 1.00 66.75 95 GLY A C 1
ATOM 664 O O . GLY A 1 95 ? 41.315 13.454 21.689 1.00 66.75 95 GLY A O 1
ATOM 665 N N . GLN A 1 96 ? 40.383 12.296 23.368 1.00 71.06 96 GLN A N 1
ATOM 666 C CA . GLN A 1 96 ? 41.412 12.678 24.339 1.00 71.06 96 GLN A CA 1
ATOM 667 C C . GLN A 1 96 ? 42.629 11.749 24.200 1.00 71.06 96 GLN A C 1
ATOM 669 O O . GLN A 1 96 ? 42.514 10.558 24.501 1.00 71.06 96 GLN A O 1
ATOM 674 N N . PRO A 1 97 ? 43.800 12.245 23.756 1.00 63.38 97 PRO A N 1
ATOM 675 C CA . PRO A 1 97 ? 45.012 11.442 23.768 1.00 63.38 97 PRO A CA 1
ATOM 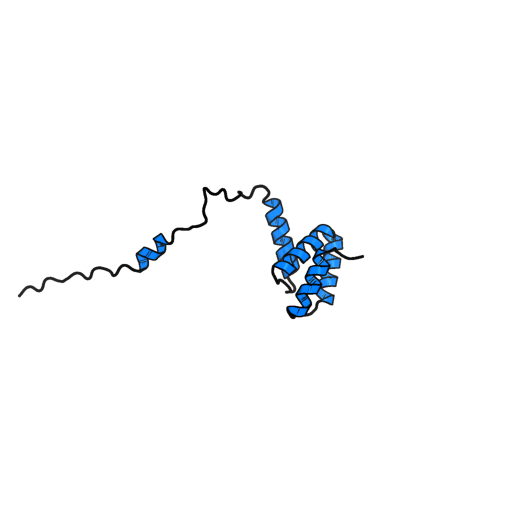676 C C . PRO A 1 97 ? 45.365 11.103 25.220 1.00 63.38 97 PRO A C 1
ATOM 678 O O . PRO A 1 97 ? 45.476 11.989 26.068 1.00 63.38 97 PRO A O 1
ATOM 681 N N . SER A 1 98 ? 45.540 9.814 25.512 1.00 64.44 98 SER A N 1
ATOM 682 C CA . SER A 1 98 ? 46.032 9.351 26.809 1.00 64.44 98 SER A CA 1
ATOM 683 C C . SER A 1 98 ? 47.360 10.051 27.129 1.00 64.44 98 SER A C 1
ATOM 685 O O . SER A 1 98 ? 48.275 9.977 26.300 1.00 64.44 98 SER A O 1
ATOM 687 N N . PRO A 1 99 ? 47.510 10.718 28.289 1.00 63.28 99 PRO A N 1
ATOM 688 C CA . PRO A 1 99 ? 48.788 11.301 28.662 1.00 63.28 99 PRO A CA 1
ATOM 689 C C . PRO A 1 99 ? 49.810 10.172 28.823 1.00 63.28 99 PRO A C 1
ATOM 691 O O . PRO A 1 99 ? 49.687 9.325 29.706 1.00 63.28 99 PRO A O 1
ATOM 694 N N . VAL A 1 100 ? 50.806 10.146 27.936 1.00 70.44 100 VAL A N 1
ATOM 695 C CA . VAL A 1 100 ? 51.946 9.233 28.042 1.00 70.44 100 VAL A CA 1
ATOM 696 C C . VAL A 1 100 ? 52.721 9.564 29.326 1.00 70.44 100 VAL A C 1
ATOM 698 O O . VAL A 1 100 ? 53.093 10.726 29.524 1.00 70.44 100 VAL A O 1
ATOM 701 N N . PRO A 1 101 ? 52.965 8.597 30.228 1.00 59.62 101 PRO A N 1
ATOM 702 C CA . PRO A 1 101 ? 53.802 8.833 31.395 1.00 59.62 101 PRO A CA 1
ATOM 703 C C . PRO A 1 101 ? 55.227 9.134 30.920 1.00 59.62 101 PRO A C 1
ATOM 705 O O . PRO A 1 101 ? 55.836 8.330 30.219 1.00 59.62 101 PRO A O 1
ATOM 708 N N . ARG A 1 102 ? 55.770 10.302 31.277 1.00 63.22 102 ARG A N 1
ATOM 709 C CA . ARG A 1 102 ? 57.195 10.594 31.074 1.00 63.22 102 ARG A CA 1
ATOM 710 C C . ARG A 1 102 ? 57.962 9.814 32.133 1.00 63.22 102 ARG A C 1
ATOM 712 O O . ARG A 1 102 ? 58.069 10.271 33.268 1.00 63.22 102 ARG A O 1
ATOM 719 N N . GLU A 1 103 ? 58.426 8.621 31.775 1.00 60.09 103 GLU A N 1
ATOM 720 C CA . GLU A 1 103 ? 59.311 7.840 32.631 1.00 60.09 103 GLU A CA 1
ATOM 721 C C . GLU A 1 103 ? 60.562 8.659 32.969 1.00 60.09 103 GLU A C 1
ATOM 723 O O . GLU A 1 103 ? 61.222 9.253 32.113 1.00 60.09 103 GLU A O 1
ATOM 728 N N . LEU A 1 104 ? 60.824 8.728 34.270 1.00 57.84 104 LEU A N 1
ATOM 729 C CA . LEU A 1 104 ? 61.973 9.360 34.888 1.00 57.84 104 LEU A CA 1
ATOM 730 C C . LEU A 1 104 ? 63.218 8.557 34.495 1.00 57.84 104 LEU A C 1
ATOM 732 O O . LEU A 1 104 ? 63.430 7.457 35.000 1.00 57.84 104 LEU A O 1
ATOM 736 N N . THR A 1 105 ? 64.047 9.097 33.601 1.00 56.56 105 THR A N 1
ATOM 737 C CA . THR A 1 105 ? 65.391 8.556 33.379 1.00 56.56 105 THR A CA 1
ATOM 738 C C . THR A 1 105 ? 66.260 8.944 34.573 1.00 56.56 105 THR A C 1
ATOM 740 O O . THR A 1 105 ? 66.625 10.104 34.748 1.00 56.56 105 THR A O 1
ATOM 743 N N . ALA A 1 106 ? 66.537 7.969 35.435 1.00 50.22 106 ALA A N 1
ATOM 744 C CA . ALA A 1 106 ? 67.632 8.041 36.388 1.00 50.22 106 ALA A CA 1
ATOM 745 C C . ALA A 1 106 ? 68.957 7.865 35.627 1.00 50.22 106 ALA A C 1
ATOM 747 O O . ALA A 1 106 ? 69.086 6.946 34.816 1.00 50.22 106 ALA A O 1
ATOM 748 N N . GLY A 1 107 ? 69.911 8.754 35.890 1.00 51.12 107 GLY A N 1
ATOM 749 C CA . GLY A 1 107 ? 71.294 8.720 35.421 1.00 51.12 107 GLY A CA 1
ATOM 750 C C . GLY A 1 107 ? 72.134 9.642 36.282 1.00 51.12 107 GLY A C 1
ATOM 751 O O . GLY A 1 107 ? 71.729 10.819 36.402 1.00 51.12 107 GLY A O 1
#